Protein 5B82 (pdb70)

B-factor: mean 36.05, std 17.18, range [12.15, 105.3]

Organism: Thermosynechococcus vestitus (strain NIES-2133 / IAM M-273 / BP-1) (NCBI:txid197221)

Sequence (161 aa):
ANPEEELGKVVTAIEQLLDQMRIGLASTLEGGTSEPTLDTFKAVCAPVGKQAKEIAAANGWQVRQVALKYRNPNHAPRTALDVQALNQQFDNNHHLQAFWWQTDKEGVHYFRRIDVQASCLACHGAKNRRPAFIQEKYPSDRAYGFRVGDLRGMYAVTIPQIQQA

Solvent-accessible surface area: 9632 Å² total; per-residue (Å²): 75,78,118,149,40,44,36,112,4,62,73,14,0,59,117,4,14,110,55,28,62,40,54,5,76,100,21,129,21,79,62,62,125,130,56,149,88,23,106,77,63,22,47,73,32,0,16,136,67,4,145,92,23,18,88,88,43,48,13,108,17,35,20,1,9,134,66,59,27,53,96,64,36,20,40,144,76,89,27,11,76,76,0,18,73,65,0,96,123,65,134,137,40,79,30,30,137,49,87,54,164,92,6,23,13,19,3,33,12,15,45,4,73,50,20,22,43,19,25,16,6,35,112,122,134,39,18,68,131,28,113,131,142,43,118,86,12,138,0,30,46,13,173,90,55,45,42,42,3,0,2,14,2,18,5,30,110,144,90,189,138

Secondary structure (DSSP, 8-state):
--HHHHHHHHHHHHHHHHHHHHHHTTS-SS--S--GGGGS--SHHHHHHHHHHHHHHT-EEEEE-SS-SSGGGS--SHHHHHHHHHHHH-TT--EEEEEETTEEEEEEEEEPPTTTHHHHS-GGG--HHHHHH-TT-------TT-EEEEEEEEEESS---

Structure (mmCIF, N/CA/C/O backbone):
data_5B82
#
_entry.id   5B82
#
_cell.length_a   101.246
_cell.length_b   101.246
_cell.length_c   33.076
_cell.angle_alpha   90.00
_cell.angle_beta   90.00
_cell.angle_gamma   90.00
#
_symmetry.space_group_name_H-M   'P 42 21 2'
#
loop_
_entity.id
_entity.type
_entity.pdbx_description
1 polymer 'Tll0287 protein'
2 non-polymer 'HEME C'
3 non-polymer 'CHLORIDE ION'
4 water water
#
loop_
_atom_site.group_PDB
_atom_site.id
_atom_site.type_symbol
_atom_site.label_atom_id
_atom_site.label_alt_id
_atom_site.label_comp_id
_atom_site.label_asym_id
_atom_site.label_entity_id
_atom_site.label_seq_id
_atom_site.pdbx_PDB_ins_code
_atom_site.Cartn_x
_atom_site.Cartn_y
_atom_site.Cartn_z
_atom_site.occupancy
_atom_site.B_iso_or_equiv
_atom_site.auth_seq_id
_atom_site.auth_comp_id
_atom_site.auth_asym_id
_atom_site.auth_atom_id
_atom_site.pdbx_PDB_model_num
ATOM 1 N N . ALA A 1 26 ? -9.206 -9.632 -30.055 1.00 40.68 26 ALA A N 1
ATOM 2 C CA . ALA A 1 26 ? -8.944 -9.501 -28.621 1.00 36.05 26 ALA A CA 1
ATOM 3 C C . ALA A 1 26 ? -7.591 -10.100 -28.212 1.00 40.72 26 ALA A C 1
ATOM 4 O O . ALA A 1 26 ? -7.142 -11.088 -28.788 1.00 49.23 26 ALA A O 1
ATOM 6 N N . ASN A 1 27 ? -6.942 -9.491 -27.221 1.00 34.81 27 ASN A N 1
ATOM 7 C CA . ASN A 1 27 ? -5.647 -9.960 -26.723 1.00 30.57 27 ASN A CA 1
ATOM 8 C C . ASN A 1 27 ? -5.680 -10.065 -25.184 1.00 29.24 27 ASN A C 1
ATOM 9 O O . ASN A 1 27 ? -6.646 -9.636 -24.569 1.00 27.94 27 ASN A O 1
ATOM 14 N N . PRO A 1 28 ? -4.644 -10.657 -24.563 1.00 30.12 28 PRO A N 1
ATOM 15 C CA . PRO A 1 28 ? -4.656 -10.791 -23.098 1.00 29.19 28 PRO A CA 1
ATOM 16 C C . PRO A 1 28 ? -4.956 -9.497 -22.322 1.00 22.19 28 PRO A C 1
ATOM 17 O O . PRO A 1 28 ? -5.857 -9.444 -21.447 1.00 27.50 28 PRO A O 1
ATOM 21 N N . GLU A 1 29 ? -4.187 -8.462 -22.648 1.00 22.71 29 GLU A N 1
ATOM 22 C CA A GLU A 1 29 ? -4.330 -7.179 -21.982 0.50 26.17 29 GLU A CA 1
ATOM 23 C CA B GLU A 1 29 ? -4.319 -7.168 -22.005 0.50 26.61 29 GLU A CA 1
ATOM 24 C C . GLU A 1 29 ? -5.752 -6.654 -22.148 1.00 28.34 29 GLU A C 1
ATOM 25 O O . GLU A 1 29 ? -6.341 -6.126 -21.206 1.00 23.26 29 GLU A O 1
ATOM 36 N N . GLU A 1 30 ? -6.324 -6.834 -23.330 1.00 26.38 30 GLU A N 1
ATOM 37 C CA . GLU A 1 30 ? -7.688 -6.361 -23.577 1.00 23.66 30 GLU A CA 1
ATOM 38 C C . GLU A 1 30 ? -8.755 -7.086 -22.755 1.00 21.69 30 GLU A C 1
ATOM 39 O O . GLU A 1 30 ? -9.691 -6.459 -22.227 1.00 19.68 30 GLU A O 1
ATOM 45 N N . LEU A 1 31 ? -8.627 -8.404 -22.647 1.00 18.10 31 LEU A N 1
ATOM 46 C CA . LEU A 1 31 ? -9.553 -9.178 -21.826 1.00 18.37 31 LEU A CA 1
ATOM 47 C C . LEU A 1 31 ? -9.494 -8.694 -20.368 1.00 18.87 31 LEU A C 1
ATOM 48 O O . LEU A 1 31 ? -10.542 -8.431 -19.718 1.00 19.00 31 LEU A O 1
ATOM 53 N N . GLY A 1 32 ? -8.264 -8.541 -19.870 1.00 18.38 32 GLY A N 1
ATOM 54 C CA . GLY A 1 32 ? -8.119 -8.059 -18.491 1.00 17.94 32 GLY A CA 1
ATOM 55 C C . GLY A 1 32 ? -8.696 -6.662 -18.285 1.00 23.66 32 GLY A C 1
ATOM 56 O O . GLY A 1 32 ? -9.320 -6.370 -17.255 1.00 23.47 32 GLY A O 1
ATOM 57 N N . LYS A 1 33 ? -8.462 -5.790 -19.267 1.00 23.17 33 LYS A N 1
ATOM 58 C CA . LYS A 1 33 ? -8.995 -4.435 -19.262 1.00 24.50 33 LYS A CA 1
ATOM 59 C C . LYS A 1 33 ? -10.521 -4.442 -19.191 1.00 26.49 33 LYS A C 1
ATOM 60 O O . LYS A 1 33 ? -11.124 -3.622 -18.487 1.00 27.18 33 LYS A O 1
ATOM 66 N N . VAL A 1 34 ? -11.150 -5.361 -19.919 1.00 21.22 34 VAL A N 1
ATOM 67 C CA . VAL A 1 34 ? -12.603 -5.514 -19.808 1.00 21.10 34 VAL A CA 1
ATOM 68 C C . VAL A 1 34 ? -13.031 -5.898 -18.380 1.00 21.12 34 VAL A C 1
ATOM 69 O O . VAL A 1 34 ? -13.926 -5.252 -17.789 1.00 16.96 34 VAL A O 1
ATOM 73 N N . VAL A 1 35 ? -12.405 -6.941 -17.829 1.00 17.86 35 VAL A N 1
ATOM 74 C CA . VAL A 1 35 ? -12.770 -7.337 -16.440 1.00 16.84 35 VAL A CA 1
ATOM 75 C C . VAL A 1 35 ? -12.634 -6.176 -15.437 1.00 21.49 35 VAL A C 1
ATOM 76 O O . VAL A 1 35 ? -13.545 -5.897 -14.610 1.00 21.30 35 VAL A O 1
ATOM 80 N N . THR A 1 36 ? -11.506 -5.479 -15.530 1.00 23.29 36 THR A N 1
ATOM 81 C CA . THR A 1 36 ? -11.244 -4.361 -14.635 1.00 21.01 36 THR A CA 1
ATOM 82 C C . THR A 1 36 ? -12.256 -3.232 -14.812 1.00 24.72 36 THR A C 1
ATOM 83 O O . THR A 1 36 ? -12.791 -2.719 -13.826 1.00 19.66 36 THR A O 1
ATOM 87 N N . ALA A 1 37 ? -12.524 -2.858 -16.062 1.00 21.69 37 ALA A N 1
ATOM 88 C CA . ALA A 1 37 ? -13.461 -1.775 -16.349 1.00 21.62 37 ALA A CA 1
ATOM 89 C C . ALA A 1 37 ? -14.837 -2.079 -15.776 1.00 21.19 37 ALA A C 1
ATOM 90 O O . ALA A 1 37 ? -15.456 -1.220 -15.123 1.00 24.48 37 ALA A O 1
ATOM 92 N N . ILE A 1 38 ? -15.314 -3.301 -16.016 1.00 17.56 38 ILE A N 1
ATOM 93 C CA . ILE A 1 38 ? -16.629 -3.680 -15.499 1.00 14.61 38 ILE A CA 1
ATOM 94 C C . ILE A 1 38 ? -16.665 -3.679 -13.964 1.00 19.77 38 ILE A C 1
ATOM 95 O O . ILE A 1 38 ? -17.608 -3.158 -13.347 1.00 18.95 38 ILE A O 1
ATOM 100 N N . GLU A 1 39 ? -15.628 -4.232 -13.351 1.00 19.28 39 GLU A N 1
ATOM 101 C CA . GLU A 1 39 ? -15.593 -4.258 -11.894 1.00 18.89 39 GLU A CA 1
ATOM 102 C C . GLU A 1 39 ? -15.563 -2.843 -11.294 1.00 27.38 39 GLU A C 1
ATOM 103 O O . GLU A 1 39 ? -16.194 -2.579 -10.264 1.00 29.75 39 GLU A O 1
ATOM 109 N N . GLN A 1 40 ? -14.858 -1.926 -11.958 1.00 28.72 40 GLN A N 1
ATOM 110 C CA . GLN A 1 40 ? -14.805 -0.527 -11.527 1.00 27.47 40 GLN A CA 1
ATOM 111 C C . GLN A 1 40 ? -16.157 0.151 -11.665 1.00 26.85 40 GLN A C 1
ATOM 112 O O . GLN A 1 40 ? -16.551 0.954 -10.807 1.00 30.16 40 GLN A O 1
ATOM 118 N N A LEU A 1 41 ? -16.864 -0.162 -12.747 0.50 25.80 41 LEU A N 1
ATOM 119 N N B LEU A 1 41 ? -16.861 -0.152 -12.757 0.50 25.76 41 LEU A N 1
ATOM 120 C CA A LEU A 1 41 ? -18.222 0.339 -12.932 0.50 25.54 41 LEU A CA 1
ATOM 121 C CA B LEU A 1 41 ? -18.243 0.300 -12.932 0.50 25.56 41 LEU A CA 1
ATOM 122 C C A LEU A 1 41 ? -19.146 -0.143 -11.799 0.50 22.89 41 LEU A C 1
ATOM 123 C C B LEU A 1 41 ? -19.110 -0.134 -11.760 0.50 22.97 41 LEU A C 1
ATOM 124 O O A LEU A 1 41 ? -19.959 0.630 -11.257 0.50 23.04 41 LEU A O 1
ATOM 125 O O B LEU A 1 41 ? -19.869 0.660 -11.183 0.50 23.81 41 LEU A O 1
ATOM 134 N N . ASP A 1 42 ? -19.001 -1.414 -11.429 1.00 21.89 42 ASP A N 1
ATOM 135 C CA . ASP A 1 42 ? -19.814 -1.999 -10.372 1.00 23.78 42 ASP A CA 1
ATOM 136 C C . ASP A 1 42 ? -19.526 -1.360 -9.002 1.00 21.63 42 ASP A C 1
ATOM 137 O O . ASP A 1 42 ? -20.444 -0.989 -8.250 1.00 22.94 42 ASP A O 1
ATOM 142 N N . GLN A 1 43 ? -18.245 -1.211 -8.695 1.00 27.64 43 GLN A N 1
ATOM 143 C CA . GLN A 1 43 ? -17.859 -0.599 -7.431 1.00 33.36 43 GLN A CA 1
ATOM 144 C C . GLN A 1 43 ? -18.288 0.863 -7.404 1.00 33.31 43 GLN A C 1
ATOM 145 O O . GLN A 1 43 ? -18.584 1.417 -6.341 1.00 31.08 43 GLN A O 1
ATOM 151 N N . MET A 1 44 ? -18.346 1.480 -8.579 1.00 28.02 44 MET A N 1
ATOM 152 C CA . MET A 1 44 ? -18.841 2.848 -8.669 1.00 29.28 44 MET A CA 1
ATOM 153 C C . MET A 1 44 ? -20.302 2.906 -8.280 1.00 27.87 44 MET A C 1
ATOM 154 O O . MET A 1 44 ? -20.695 3.739 -7.447 1.00 30.69 44 MET A O 1
ATOM 159 N N . ARG A 1 45 ? -21.121 2.035 -8.874 1.00 23.08 45 ARG A N 1
ATOM 160 C CA . ARG A 1 45 ? -22.534 2.060 -8.485 1.00 21.96 45 ARG A CA 1
ATOM 161 C C . ARG A 1 45 ? -22.699 1.825 -6.987 1.00 25.89 45 ARG A C 1
ATOM 162 O O . ARG A 1 45 ? -23.420 2.563 -6.304 1.00 31.14 45 ARG A O 1
ATOM 170 N N . ILE A 1 46 ? -22.031 0.787 -6.486 1.00 27.25 46 ILE A N 1
ATOM 171 C CA . ILE A 1 46 ? -22.127 0.451 -5.068 1.00 30.96 46 ILE A CA 1
ATOM 172 C C . ILE A 1 46 ? -21.758 1.646 -4.195 1.00 30.78 46 ILE A C 1
ATOM 173 O O . ILE A 1 46 ? -22.418 1.940 -3.191 1.00 33.52 46 ILE A O 1
ATOM 178 N N . GLY A 1 47 ? -20.716 2.353 -4.614 1.00 34.70 47 GLY A N 1
ATOM 179 C CA . GLY A 1 47 ? -20.264 3.543 -3.929 1.00 29.90 47 GLY A CA 1
ATOM 180 C C . GLY A 1 47 ? -21.294 4.651 -3.917 1.00 38.12 47 GLY A C 1
ATOM 181 O O . GLY A 1 47 ? -21.508 5.283 -2.881 1.00 37.51 47 GLY A O 1
ATOM 182 N N . LEU A 1 48 ? -21.938 4.901 -5.054 1.00 33.90 48 LEU A N 1
ATOM 183 C CA . LEU A 1 48 ? -22.959 5.953 -5.088 1.00 32.71 48 LEU A CA 1
ATOM 184 C C . LEU A 1 48 ? -24.165 5.588 -4.215 1.00 32.12 48 LEU A C 1
ATOM 185 O O . LEU A 1 48 ? -24.705 6.428 -3.493 1.00 38.06 48 LEU A O 1
ATOM 190 N N . ALA A 1 49 ? -24.571 4.326 -4.263 1.00 29.94 49 ALA A N 1
ATOM 191 C CA . ALA A 1 49 ? -25.727 3.891 -3.483 1.00 25.04 49 ALA A CA 1
ATOM 192 C C . ALA A 1 49 ? -25.448 3.782 -1.985 1.00 31.37 49 ALA A C 1
ATOM 193 O O . ALA A 1 49 ? -26.382 3.818 -1.186 1.00 34.89 49 ALA A O 1
ATOM 195 N N . SER A 1 50 ? -24.176 3.655 -1.606 1.00 32.29 50 SER A N 1
ATOM 196 C CA . SER A 1 50 ? -23.812 3.342 -0.211 1.00 40.95 50 SER A CA 1
ATOM 197 C C . SER A 1 50 ? -24.343 4.283 0.877 1.00 49.31 50 SER A C 1
ATOM 198 O O . SER A 1 50 ? -24.501 3.871 2.026 1.00 52.68 50 SER A O 1
ATOM 201 N N . THR A 1 51 ? -24.606 5.538 0.532 1.00 50.67 51 THR A N 1
ATOM 202 C CA . THR A 1 51 ? -25.066 6.502 1.529 1.00 54.15 51 THR A CA 1
ATOM 203 C C . THR A 1 51 ? -26.538 6.331 1.892 1.00 52.98 51 THR A C 1
ATOM 204 O O . THR A 1 51 ? -27.025 6.958 2.826 1.00 54.12 51 THR A O 1
ATOM 208 N N . LEU A 1 52 ? -27.243 5.480 1.157 1.00 48.62 52 LEU A N 1
ATOM 209 C CA . LEU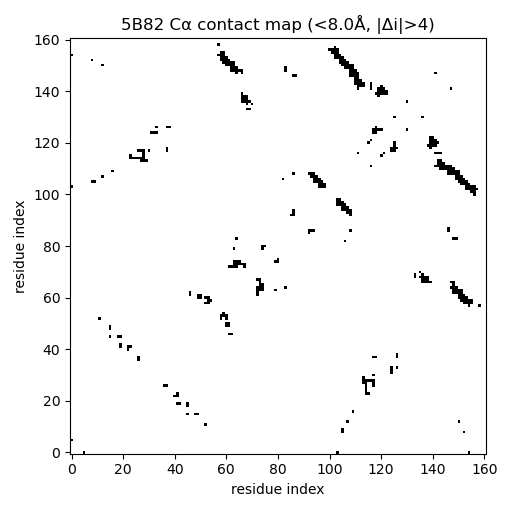 A 1 52 ? -28.682 5.323 1.352 1.00 50.66 52 LEU A CA 1
ATOM 210 C C . LEU A 1 52 ? -28.997 4.062 2.159 1.00 52.97 52 LEU A C 1
ATOM 211 O O . LEU A 1 52 ? -28.347 3.029 1.991 1.00 47.02 52 LEU A O 1
ATOM 216 N N . GLU A 1 53 ? -29.992 4.152 3.037 1.00 58.43 53 GLU A N 1
ATOM 217 C CA . GLU A 1 53 ? -30.434 2.994 3.814 1.00 64.06 53 GLU A CA 1
ATOM 218 C C . GLU A 1 53 ? -31.514 2.208 3.062 1.00 72.87 53 GLU A C 1
ATOM 219 O O . GLU A 1 53 ? -32.161 2.735 2.154 1.00 71.98 53 GLU A O 1
ATOM 225 N N . GLY A 1 54 ? -31.710 0.950 3.446 1.00 78.78 54 GLY A N 1
ATOM 226 C CA . GLY A 1 54 ? -32.710 0.108 2.810 1.00 81.08 54 GLY A CA 1
ATOM 227 C C . GLY A 1 54 ? -34.008 0.004 3.592 1.00 85.84 54 GLY A C 1
ATOM 228 O O . GLY A 1 54 ? -35.093 -0.033 3.006 1.00 85.73 54 GLY A O 1
ATOM 229 N N . GLY A 1 55 ? -33.895 -0.038 4.918 1.00 87.33 55 GLY A N 1
ATOM 230 C CA . GLY A 1 55 ? -35.047 -0.199 5.790 1.00 88.52 55 GLY A CA 1
ATOM 231 C C . GLY A 1 55 ? -35.937 1.027 5.904 1.00 92.13 55 GLY A C 1
ATOM 232 O O . GLY A 1 55 ? -37.014 0.963 6.498 1.00 91.97 55 GLY A O 1
ATOM 233 N N . THR A 1 56 ? -35.491 2.146 5.340 1.00 96.52 56 THR A N 1
ATOM 234 C CA . THR A 1 56 ? -36.282 3.374 5.350 1.00 99.71 56 THR A CA 1
ATOM 235 C C . THR A 1 56 ? -37.514 3.240 4.459 1.00 100.39 56 THR A C 1
ATOM 236 O O . THR A 1 56 ? -37.399 3.037 3.251 1.00 98.09 56 THR A O 1
ATOM 240 N N . SER A 1 57 ? -38.691 3.353 5.063 1.00 103.42 57 SER A N 1
ATOM 241 C CA . SER A 1 57 ? -39.940 3.280 4.315 1.00 103.55 57 SER A CA 1
ATOM 242 C C . SER A 1 57 ? -40.235 4.620 3.655 1.00 102.42 57 SER A C 1
ATOM 243 O O . SER A 1 57 ? -40.294 4.727 2.429 1.00 102.42 57 SER A O 1
ATOM 246 N N . GLU A 1 58 ? -40.410 5.637 4.494 1.00 99.19 58 GLU A N 1
ATOM 247 C CA . GLU A 1 58 ? -40.799 6.979 4.070 1.00 93.01 58 GLU A CA 1
ATOM 248 C C . GLU A 1 58 ? -39.868 7.588 3.018 1.00 80.98 58 GLU A C 1
ATOM 249 O O . GLU A 1 58 ? -38.702 7.195 2.911 1.00 79.45 58 GLU A O 1
ATOM 255 N N . PRO A 1 59 ? -40.390 8.549 2.231 1.00 70.08 59 PRO A N 1
ATOM 256 C CA . PRO A 1 59 ? -39.585 9.258 1.229 1.00 64.22 59 PRO A CA 1
ATOM 257 C C . PRO A 1 59 ? -38.480 10.101 1.863 1.00 62.47 59 PRO A C 1
ATOM 258 O O . PRO A 1 59 ? -38.658 10.620 2.970 1.00 61.28 59 PRO A O 1
ATOM 262 N N . THR A 1 60 ? -37.354 10.229 1.165 1.00 55.24 60 THR A N 1
ATOM 263 C CA . THR A 1 60 ? -36.273 11.108 1.602 1.00 54.17 60 THR A CA 1
ATOM 264 C C . THR A 1 60 ? -35.668 11.825 0.397 1.00 52.47 60 THR A C 1
ATOM 265 O O . THR A 1 60 ? -35.714 11.307 -0.725 1.00 38.29 60 THR A O 1
ATOM 269 N N . LEU A 1 61 ? -35.121 13.018 0.633 1.00 41.46 61 LEU A N 1
ATOM 270 C CA . LEU A 1 61 ? -34.519 13.834 -0.425 1.00 41.29 61 LEU A CA 1
ATOM 271 C C . LEU A 1 61 ? -33.328 13.143 -1.079 1.00 39.13 61 LEU A C 1
ATOM 272 O O . LEU A 1 61 ? -33.098 13.275 -2.285 1.00 44.40 61 LEU A O 1
ATOM 277 N N . ASP A 1 62 ? -32.584 12.386 -0.281 1.00 47.57 62 ASP A N 1
ATOM 278 C CA . ASP A 1 62 ? -31.416 11.656 -0.771 1.00 42.67 62 ASP A CA 1
ATOM 279 C C . ASP A 1 62 ? -31.720 10.747 -1.953 1.00 39.13 62 ASP A C 1
ATOM 280 O O . ASP A 1 62 ? -30.826 10.438 -2.738 1.00 37.55 62 ASP A O 1
ATOM 285 N N . THR A 1 63 ? -32.971 10.321 -2.095 1.00 38.24 63 THR A N 1
ATOM 286 C CA . THR A 1 63 ? -33.319 9.437 -3.206 1.00 39.88 63 THR A CA 1
ATOM 287 C C . THR A 1 63 ? -33.303 10.140 -4.567 1.00 41.37 63 THR A C 1
ATOM 288 O O . THR A 1 63 ? -33.283 9.476 -5.598 1.00 40.20 63 THR A O 1
ATOM 292 N N . PHE A 1 64 ? -33.299 11.473 -4.571 1.00 41.84 64 PHE A N 1
ATOM 293 C CA . PHE A 1 64 ? -33.159 12.223 -5.822 1.00 38.69 64 PHE A CA 1
ATOM 294 C C . PHE A 1 64 ? -31.713 12.256 -6.305 1.00 39.22 64 PHE A C 1
ATOM 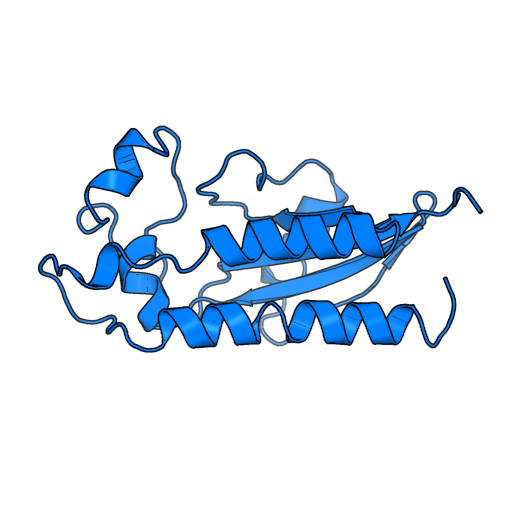295 O O . PHE A 1 64 ? -31.405 12.879 -7.316 1.00 41.82 64 PHE A O 1
ATOM 303 N N . LYS A 1 65 ? -30.831 11.600 -5.560 1.00 38.97 65 LYS A N 1
ATOM 304 C CA . LYS A 1 65 ? -29.425 11.473 -5.928 1.00 37.80 65 LYS A CA 1
ATOM 305 C C . LYS A 1 65 ? -29.267 10.573 -7.150 1.00 34.29 65 LYS A C 1
ATOM 306 O O . LYS A 1 65 ? -29.947 9.555 -7.269 1.00 32.66 65 LYS A O 1
ATOM 312 N N . ALA A 1 66 ? -28.372 10.954 -8.057 1.00 35.30 66 ALA A N 1
ATOM 313 C CA . ALA A 1 66 ? -28.071 10.129 -9.217 1.00 37.09 66 ALA A CA 1
ATOM 314 C C . ALA A 1 66 ? -27.231 8.942 -8.775 1.00 33.78 66 ALA A C 1
ATOM 315 O O . ALA A 1 66 ? -26.185 9.098 -8.143 1.00 39.14 66 ALA A O 1
ATOM 317 N N . VAL A 1 67 ? -27.700 7.747 -9.085 1.00 26.79 67 VAL A N 1
ATOM 318 C CA . VAL A 1 67 ? -26.971 6.558 -8.700 1.00 24.68 67 VAL A CA 1
ATOM 319 C C . VAL A 1 67 ? -26.660 5.716 -9.936 1.00 27.39 67 VAL A C 1
ATOM 320 O O . VAL A 1 67 ? -25.495 5.463 -10.244 1.00 32.69 67 VAL A O 1
ATOM 324 N N . CYS A 1 68 ? -27.697 5.318 -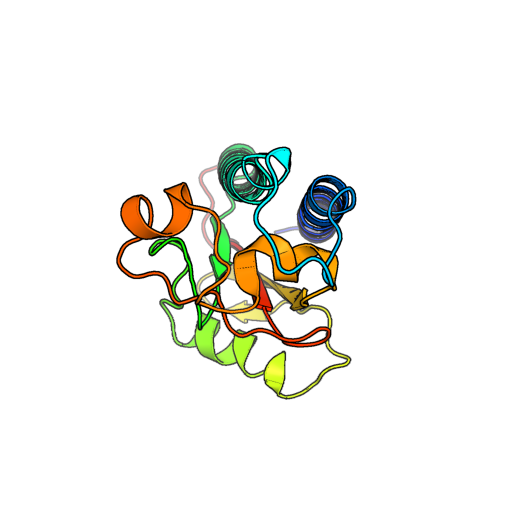10.665 1.00 23.18 68 CYS A N 1
ATOM 325 C CA . CYS A 1 68 ? -27.515 4.383 -11.769 1.00 24.93 68 CYS A CA 1
ATOM 326 C C . CYS A 1 68 ? -27.346 5.044 -13.149 1.00 28.04 68 CYS A C 1
ATOM 327 O O . CYS A 1 68 ? -26.692 4.477 -14.022 1.00 26.06 68 CYS A O 1
ATOM 330 N N . ALA A 1 69 ? -27.920 6.232 -13.348 1.00 27.83 69 ALA A N 1
ATOM 331 C CA . ALA A 1 69 ? -27.732 6.949 -14.617 1.00 34.37 69 ALA A CA 1
ATOM 332 C C . ALA A 1 69 ? -26.250 7.166 -14.996 1.00 37.23 69 ALA A C 1
ATOM 333 O O . ALA A 1 69 ? -25.846 6.878 -16.144 1.00 30.85 69 ALA A O 1
ATOM 335 N N . PRO A 1 70 ? -25.427 7.658 -14.042 1.00 35.93 70 PRO A N 1
ATOM 336 C CA . PRO A 1 70 ? -24.004 7.787 -14.380 1.00 36.90 70 PRO A CA 1
ATOM 337 C C . PRO A 1 70 ? -23.322 6.460 -14.711 1.00 36.06 70 PRO A C 1
ATOM 338 O O . PRO A 1 70 ? -22.308 6.468 -15.417 1.00 38.64 70 PRO A O 1
ATOM 342 N N . VAL A 1 71 ? -23.859 5.345 -14.215 1.00 31.94 71 VAL A N 1
ATOM 343 C CA . VAL A 1 71 ? -23.335 4.031 -14.587 1.00 28.71 71 VAL A CA 1
ATOM 344 C C . VAL A 1 71 ? -23.548 3.778 -16.081 1.00 29.22 71 VAL A C 1
ATOM 345 O O . VAL A 1 71 ? -22.627 3.356 -16.785 1.00 25.47 71 VAL A O 1
ATOM 349 N N . GLY A 1 72 ? -24.757 4.050 -16.564 1.00 28.94 72 GLY A N 1
ATOM 350 C CA . GLY A 1 72 ? -25.068 3.891 -17.978 1.00 28.18 72 GLY A CA 1
ATOM 351 C C . GLY A 1 72 ? -24.248 4.830 -18.850 1.00 31.45 72 GLY A C 1
ATOM 352 O O . GLY A 1 72 ? -23.746 4.441 -19.928 1.00 35.57 72 GLY A O 1
ATOM 353 N N . LYS A 1 73 ? -24.108 6.073 -18.391 1.00 31.36 73 LYS A N 1
ATOM 354 C CA . LYS A 1 73 ? -23.287 7.037 -19.123 1.00 37.07 73 LYS A CA 1
ATOM 355 C C . LYS A 1 73 ? -21.849 6.533 -19.246 1.00 36.94 73 LYS A C 1
ATOM 356 O O . LYS A 1 73 ? -21.249 6.547 -20.337 1.00 36.30 73 LYS A O 1
ATOM 362 N N . GLN A 1 74 ? -21.308 6.064 -18.127 1.00 31.27 74 GLN A N 1
ATOM 363 C CA . GLN A 1 74 ? -19.940 5.573 -18.108 1.00 34.28 74 GLN A CA 1
ATOM 364 C C . GLN A 1 74 ? -19.784 4.357 -19.006 1.00 34.73 74 GLN A C 1
ATOM 365 O O . GLN A 1 74 ? -18.767 4.201 -19.681 1.00 30.18 74 GLN A O 1
ATOM 371 N N . ALA A 1 75 ? -20.800 3.504 -19.014 1.00 33.22 75 ALA A N 1
ATOM 372 C CA . ALA A 1 75 ? -20.823 2.344 -19.895 1.00 35.23 75 ALA A CA 1
ATOM 373 C C . ALA A 1 75 ? -20.709 2.777 -21.359 1.00 30.45 75 ALA A C 1
ATOM 374 O O . ALA A 1 75 ? -19.902 2.216 -22.125 1.00 28.01 75 ALA A O 1
ATOM 376 N N . LYS A 1 76 ? -21.502 3.775 -21.748 1.00 29.57 76 LYS A N 1
ATOM 377 C CA . LYS A 1 76 ? -21.395 4.293 -23.115 1.00 30.78 76 LYS A CA 1
ATOM 378 C C . LYS A 1 76 ? -19.997 4.830 -23.410 1.00 33.06 76 LYS A C 1
ATOM 379 O O . LYS A 1 76 ? -19.443 4.586 -24.492 1.00 37.94 76 LYS A O 1
ATOM 385 N N . GLU A 1 77 ? -19.425 5.543 -22.442 1.00 33.46 77 GLU A N 1
ATOM 386 C CA . GLU A 1 77 ? -18.075 6.088 -22.602 1.00 32.96 77 GLU A CA 1
ATOM 387 C C . GLU A 1 77 ? -17.007 5.010 -22.804 1.00 32.04 77 GLU A C 1
ATOM 388 O O . GLU A 1 77 ? -16.119 5.151 -23.640 1.00 34.86 77 GLU A O 1
ATOM 394 N N . ILE A 1 78 ? -17.106 3.934 -22.037 1.00 28.72 78 ILE A N 1
ATOM 395 C CA . ILE A 1 78 ? -16.181 2.812 -22.134 1.00 25.99 78 ILE A CA 1
ATOM 396 C C . ILE A 1 78 ? -16.324 2.118 -23.493 1.00 26.87 78 ILE A C 1
ATOM 397 O O . ILE A 1 78 ? -15.327 1.831 -24.179 1.00 30.02 78 ILE A O 1
ATOM 402 N N . ALA A 1 79 ? -17.577 1.871 -23.874 1.00 26.30 79 ALA A N 1
ATOM 403 C CA . ALA A 1 79 ? -17.896 1.265 -25.158 1.00 29.42 79 ALA A CA 1
ATOM 404 C C . ALA A 1 79 ? -17.251 2.056 -26.286 1.00 28.16 79 ALA A C 1
ATOM 405 O O . ALA A 1 79 ? -16.585 1.479 -27.145 1.00 31.08 79 ALA A O 1
ATOM 407 N N . ALA A 1 80 ? -17.440 3.376 -26.263 1.00 32.48 80 ALA A N 1
ATOM 408 C CA . ALA A 1 80 ? -16.944 4.240 -27.341 1.00 37.10 80 ALA A CA 1
ATOM 409 C C . ALA A 1 80 ? -15.426 4.341 -27.333 1.00 37.64 80 ALA A C 1
ATOM 410 O O . ALA A 1 80 ? -14.789 4.298 -28.380 1.00 42.09 80 ALA A O 1
ATOM 412 N N . ALA A 1 81 ? -14.849 4.462 -26.146 1.00 36.31 81 ALA A N 1
ATOM 413 C CA . ALA A 1 81 ? -13.407 4.627 -26.022 1.00 38.20 81 ALA A CA 1
ATOM 414 C C . ALA A 1 81 ? -12.652 3.371 -26.436 1.00 41.95 81 ALA A C 1
ATOM 415 O O . ALA A 1 81 ? -11.514 3.456 -26.901 1.00 43.68 81 ALA A O 1
ATOM 417 N N . ASN A 1 82 ? -13.279 2.209 -26.275 1.00 35.94 82 ASN A N 1
ATOM 418 C CA . ASN A 1 82 ? -12.563 0.962 -26.521 1.00 37.51 82 ASN A CA 1
ATOM 419 C C . ASN A 1 82 ? -12.966 0.182 -27.778 1.00 36.80 82 ASN A C 1
ATOM 420 O O . ASN A 1 82 ? -12.326 -0.811 -28.137 1.00 36.46 82 ASN A O 1
ATOM 425 N N . GLY A 1 83 ? -14.016 0.628 -28.453 1.00 31.93 83 GLY A N 1
ATOM 426 C CA . GLY A 1 83 ? -14.538 -0.124 -29.578 1.00 31.56 83 GLY A CA 1
ATOM 427 C C . GLY A 1 83 ? -15.217 -1.403 -29.120 1.00 29.72 83 GLY A C 1
ATOM 428 O O . GLY A 1 83 ? -15.209 -2.414 -29.829 1.00 27.21 83 GLY A O 1
ATOM 429 N N . TRP A 1 84 ? -15.785 -1.368 -27.913 1.00 25.36 84 TRP A N 1
ATOM 430 C CA . TRP A 1 84 ? -16.567 -2.480 -27.398 1.00 23.38 84 TRP A CA 1
ATOM 431 C C . TRP A 1 84 ? -18.044 -2.121 -27.472 1.00 28.38 84 TRP A C 1
ATOM 432 O O . TRP A 1 84 ? -18.399 -0.968 -27.692 1.00 33.44 84 TRP A O 1
ATOM 443 N N . GLN A 1 85 ? -18.905 -3.115 -27.291 1.00 26.40 85 GLN A N 1
ATOM 444 C CA . GLN A 1 85 ? -20.288 -2.851 -26.927 1.00 23.12 85 GLN A CA 1
ATOM 445 C C . GLN A 1 85 ? -20.359 -3.120 -25.433 1.00 20.92 85 GLN A C 1
ATOM 446 O O . GLN A 1 85 ? -19.868 -4.144 -24.981 1.00 20.93 85 GLN A O 1
ATOM 452 N N . VAL A 1 86 ? -20.946 -2.198 -24.675 1.00 19.12 86 VAL A N 1
ATOM 453 C CA . VAL A 1 86 ? -21.084 -2.356 -23.220 1.00 21.33 86 VAL A CA 1
ATOM 454 C C . VAL A 1 86 ? -22.495 -1.967 -22.851 1.00 22.78 86 VAL A C 1
ATOM 455 O O . VAL A 1 86 ? -22.965 -0.903 -23.251 1.00 27.11 86 VAL A O 1
ATOM 459 N N . ARG A 1 87 ? -23.175 -2.821 -22.098 1.00 21.82 87 ARG A N 1
ATOM 460 C CA . ARG A 1 87 ? -24.583 -2.596 -21.804 1.00 22.66 87 ARG A CA 1
ATOM 461 C C . ARG A 1 87 ? -25.042 -3.353 -20.559 1.00 18.60 87 ARG A C 1
ATOM 462 O O . ARG A 1 87 ? -24.696 -4.523 -20.360 1.00 18.78 87 ARG A O 1
ATOM 470 N N . GLN A 1 88 ? -25.840 -2.687 -19.733 1.00 21.14 88 GLN A N 1
ATOM 471 C CA . GLN A 1 88 ? -26.506 -3.366 -18.631 1.00 24.36 88 GLN A CA 1
ATOM 472 C C . GLN A 1 88 ? -27.722 -4.075 -19.189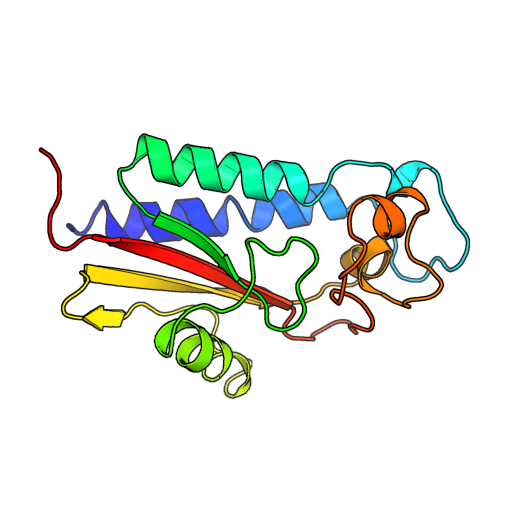 1.00 24.45 88 GLN A C 1
ATOM 473 O O . GLN A 1 88 ? -28.405 -3.558 -20.077 1.00 21.36 88 GLN A O 1
ATOM 479 N N . VAL A 1 89 ? -27.978 -5.271 -18.686 1.00 15.41 89 VAL A N 1
ATOM 480 C CA . VAL A 1 89 ? -29.113 -6.059 -19.140 1.00 21.25 89 VAL A CA 1
ATOM 481 C C . VAL A 1 89 ? -29.825 -6.654 -17.942 1.00 25.70 89 VAL A C 1
ATOM 482 O O . VAL A 1 89 ? -29.185 -7.236 -17.070 1.00 24.80 89 VAL A O 1
ATOM 486 N N . ALA A 1 90 ? -31.145 -6.504 -17.896 1.00 22.53 90 ALA A N 1
ATOM 487 C CA . ALA A 1 90 ? -31.933 -7.076 -16.814 1.00 27.34 90 ALA A CA 1
ATOM 488 C C . ALA A 1 90 ? -33.297 -7.527 -17.306 1.00 29.63 90 ALA A C 1
ATOM 489 O O . ALA A 1 90 ? -33.908 -6.879 -18.156 1.00 37.60 90 ALA A O 1
ATOM 491 N N . LEU A 1 91 ? -33.756 -8.655 -16.775 1.00 29.51 91 LEU A N 1
ATOM 492 C CA . LEU A 1 91 ? -35.106 -9.144 -17.026 1.00 34.68 91 LEU A CA 1
ATOM 493 C C . LEU A 1 91 ? -36.131 -8.104 -16.574 1.00 34.50 91 LEU A C 1
ATOM 494 O O . LEU A 1 91 ? -37.085 -7.800 -17.293 1.00 36.82 91 LEU A O 1
ATOM 499 N N . LYS A 1 92 ? -35.924 -7.573 -15.371 1.00 29.45 92 LYS A N 1
ATOM 500 C CA . LYS A 1 92 ? -36.761 -6.515 -14.818 1.00 29.55 92 LYS A CA 1
ATOM 501 C C . LYS A 1 92 ? -35.988 -5.210 -14.910 1.00 29.86 92 LYS A C 1
ATOM 502 O O . LYS A 1 92 ? -35.212 -4.873 -14.012 1.00 28.24 92 LYS A O 1
ATOM 508 N N . TYR A 1 93 ? -36.194 -4.487 -16.007 1.00 29.58 93 TYR A N 1
ATOM 509 C CA . TYR A 1 93 ? -35.416 -3.294 -16.308 1.00 30.02 93 TYR A CA 1
ATOM 510 C C . TYR A 1 93 ? -36.207 -2.013 -16.086 1.00 33.03 93 TYR A C 1
ATOM 511 O O . TYR A 1 93 ? -37.433 -2.000 -16.156 1.00 36.33 93 TYR A O 1
ATOM 520 N N . ARG A 1 94 ? -35.483 -0.933 -15.831 1.00 29.16 94 ARG A N 1
ATOM 521 C CA . ARG A 1 94 ? -36.074 0.379 -15.657 1.00 31.10 94 ARG A CA 1
ATOM 522 C C . ARG A 1 94 ? -35.965 1.138 -16.970 1.00 30.17 94 ARG A C 1
ATOM 523 O O . ARG A 1 94 ? -36.944 1.694 -17.461 1.00 33.16 94 ARG A O 1
ATOM 531 N N . ASN A 1 95 ? -34.762 1.154 -17.529 1.00 23.69 95 ASN A N 1
ATOM 532 C CA . ASN A 1 95 ? -34.517 1.769 -18.820 1.00 31.52 95 ASN A CA 1
ATOM 533 C C . ASN A 1 95 ? -34.736 0.726 -19.921 1.00 33.54 95 ASN A C 1
ATOM 534 O O . ASN A 1 95 ? -34.100 -0.333 -19.914 1.00 26.77 95 ASN A O 1
ATOM 539 N N . PRO A 1 96 ? -35.632 1.021 -20.879 1.00 35.59 96 PRO A N 1
ATOM 540 C CA . PRO A 1 96 ? -35.931 0.037 -21.925 1.00 37.87 96 PRO A CA 1
ATOM 541 C C . PRO A 1 96 ? -34.715 -0.359 -22.767 1.00 36.33 96 PRO A C 1
ATOM 542 O O . PRO A 1 96 ? -34.762 -1.384 -23.443 1.00 41.46 96 PRO A O 1
ATOM 546 N N . ASN A 1 97 ? -33.638 0.419 -22.713 1.00 31.61 97 ASN A N 1
ATOM 547 C CA . ASN A 1 97 ? -32.423 0.067 -23.446 1.00 33.60 97 ASN A CA 1
ATOM 548 C C . ASN A 1 97 ? -31.683 -1.109 -22.810 1.00 35.08 97 ASN A C 1
ATOM 549 O O . ASN A 1 97 ? -30.711 -1.625 -23.368 1.00 31.86 97 ASN A O 1
ATOM 554 N N . HIS A 1 98 ? -32.155 -1.534 -21.643 1.00 26.00 98 HIS A N 1
ATOM 555 C CA . HIS A 1 98 ? -31.490 -2.562 -20.876 1.00 25.09 98 HIS A CA 1
ATOM 556 C C . HIS A 1 98 ? -32.237 -3.897 -20.892 1.00 32.31 98 HIS A C 1
ATOM 557 O O . HIS A 1 98 ? -31.967 -4.770 -20.075 1.00 28.65 98 HIS A O 1
ATOM 564 N N . ALA A 1 99 ? -33.170 -4.060 -21.826 1.00 30.53 99 ALA A N 1
ATOM 565 C CA . ALA A 1 99 ? -33.904 -5.319 -21.932 1.00 30.89 99 ALA A CA 1
ATOM 566 C C . ALA A 1 99 ? -33.016 -6.409 -22.519 1.00 28.83 99 ALA A C 1
ATOM 567 O O . ALA A 1 99 ? -32.049 -6.120 -23.223 1.00 29.60 99 ALA A O 1
ATOM 569 N N . PRO A 1 100 ? -33.329 -7.673 -22.222 1.00 26.42 100 PRO A N 1
ATOM 570 C CA . PRO A 1 100 ? -32.626 -8.733 -22.946 1.00 28.10 100 PRO A CA 1
ATOM 571 C C . PRO A 1 100 ? -33.001 -8.633 -24.425 1.00 29.34 100 PRO A C 1
ATOM 572 O O . PRO A 1 100 ? -34.149 -8.312 -24.729 1.00 30.73 100 PRO A O 1
ATOM 576 N N . ARG A 1 101 ? -32.051 -8.873 -25.322 1.00 28.03 101 ARG A N 1
ATOM 577 C CA . ARG A 1 101 ? -32.313 -8.733 -26.756 1.00 36.46 101 ARG A CA 1
ATOM 578 C C . ARG A 1 101 ? -32.079 -10.013 -27.532 1.00 38.62 101 ARG A C 1
ATOM 579 O O . ARG A 1 101 ? -32.710 -10.245 -28.565 1.00 49.99 101 ARG A O 1
ATOM 587 N N . THR A 1 102 ? -31.159 -10.835 -27.046 1.00 30.71 102 THR A N 1
ATOM 588 C CA . THR A 1 102 ? -30.749 -12.031 -27.769 1.00 34.81 102 THR A CA 1
ATOM 589 C C . THR A 1 102 ? -30.862 -13.282 -26.915 1.00 30.08 102 THR A C 1
ATOM 590 O O . THR A 1 102 ? -31.005 -13.197 -25.692 1.00 22.35 102 THR A O 1
ATOM 594 N N . ALA A 1 103 ? -30.792 -14.438 -27.574 1.00 31.97 103 ALA A N 1
ATOM 595 C CA . ALA A 1 103 ? -30.754 -15.729 -26.896 1.00 29.42 103 ALA A CA 1
ATOM 596 C C . ALA A 1 103 ? -29.562 -15.798 -25.958 1.00 28.55 103 ALA A C 1
ATOM 597 O O . ALA A 1 103 ? -29.620 -16.447 -24.914 1.00 28.50 103 ALA A O 1
ATOM 599 N N . LEU A 1 104 ? -28.477 -15.125 -26.318 1.00 26.36 104 LEU A N 1
ATOM 600 C CA . LEU A 1 104 ? -27.306 -15.100 -25.449 1.00 24.78 104 LEU A CA 1
ATOM 601 C C . LEU A 1 104 ? -27.563 -14.319 -24.164 1.00 21.83 104 LEU A C 1
ATOM 602 O O . LEU A 1 104 ? -27.104 -14.718 -23.087 1.00 24.95 104 LEU A O 1
ATOM 607 N N . ASP A 1 105 ? -28.275 -13.202 -24.263 1.00 24.70 105 ASP A N 1
ATOM 608 C CA . ASP A 1 105 ? -28.618 -12.449 -23.058 1.00 24.55 105 ASP A CA 1
ATOM 609 C C . ASP A 1 105 ? -29.375 -13.356 -22.081 1.00 23.12 105 ASP A C 1
ATOM 610 O O . ASP A 1 105 ? -29.043 -13.439 -20.881 1.00 23.96 105 ASP A O 1
ATOM 615 N N . VAL A 1 106 ? -30.377 -14.050 -22.613 1.00 23.31 106 VAL A N 1
ATOM 616 C CA . VAL A 1 106 ? -31.247 -14.888 -21.803 1.00 26.21 106 VAL A CA 1
ATOM 617 C C . VAL A 1 106 ? -30.462 -16.052 -21.228 1.00 26.86 106 VAL A C 1
ATOM 618 O O . VAL A 1 106 ? -30.633 -16.414 -20.058 1.00 25.03 106 VAL A O 1
ATOM 622 N N . GLN A 1 107 ? -29.592 -16.625 -22.049 1.00 24.84 107 GLN A N 1
ATOM 623 C CA . GLN A 1 107 ? -28.722 -17.718 -21.631 1.00 27.03 107 GLN A CA 1
ATOM 624 C C . GLN A 1 107 ? -27.826 -17.296 -20.466 1.00 24.46 107 GLN A C 1
ATOM 625 O O . GLN A 1 107 ? -27.628 -18.054 -19.508 1.00 23.30 107 GLN A O 1
ATOM 631 N N . ALA A 1 108 ? -27.281 -16.084 -20.555 1.00 19.33 108 ALA A N 1
ATOM 632 C CA . ALA A 1 108 ? -26.328 -15.613 -19.560 1.00 19.80 108 ALA A CA 1
ATOM 633 C C . ALA A 1 108 ? -27.045 -15.357 -18.242 1.00 19.43 108 ALA A C 1
ATOM 634 O O . ALA A 1 108 ? -26.590 -15.801 -17.184 1.00 25.91 108 ALA A O 1
ATOM 636 N N . LEU A 1 109 ? -28.169 -14.647 -18.329 1.00 19.02 109 LEU A N 1
ATOM 637 C CA . LEU A 1 109 ? -28.998 -14.404 -17.153 1.00 25.32 109 LEU A CA 1
ATOM 638 C C . LEU A 1 109 ? -29.400 -15.714 -16.506 1.00 27.00 109 LEU A C 1
ATOM 639 O O . LEU A 1 109 ? -29.329 -15.847 -15.290 1.00 21.00 109 LEU A O 1
ATOM 644 N N . ASN A 1 110 ? -29.795 -16.689 -17.317 1.00 20.43 110 ASN A N 1
ATOM 645 C CA . ASN A 1 110 ? -30.064 -18.029 -16.816 1.00 24.68 110 ASN A CA 1
ATOM 646 C C . ASN A 1 110 ? -28.875 -18.654 -16.083 1.00 24.89 110 ASN A C 1
ATOM 647 O O . ASN A 1 110 ? -29.062 -19.271 -15.034 1.00 24.93 110 ASN A O 1
ATOM 652 N N . GLN A 1 111 ? -27.668 -18.516 -16.633 1.00 23.25 111 GLN A N 1
ATOM 653 C CA A GLN A 1 111 ? -26.479 -19.072 -15.986 0.50 23.64 111 GLN A CA 1
ATOM 654 C CA B GLN A 1 111 ? -26.489 -19.077 -15.981 0.50 23.71 111 GLN A CA 1
ATOM 655 C C . GLN A 1 111 ? -26.301 -18.450 -14.603 1.00 22.53 111 GLN A C 1
ATOM 656 O O . GLN A 1 111 ? -26.083 -19.156 -13.621 1.00 25.99 111 GLN A O 1
ATOM 667 N N . PHE A 1 112 ? -26.403 -17.128 -14.537 1.00 21.20 112 PHE A N 1
ATOM 668 C CA . PHE A 1 112 ? -26.313 -16.453 -13.241 1.00 22.61 112 PHE A CA 1
ATOM 669 C C . PHE A 1 112 ? -27.401 -16.935 -12.276 1.00 29.70 112 PHE A C 1
ATOM 670 O O . PHE A 1 112 ? -27.131 -17.266 -11.109 1.00 26.93 112 PHE A O 1
ATOM 678 N N . ASP A 1 113 ? -28.628 -17.020 -12.772 1.00 25.74 113 ASP A N 1
ATOM 679 C CA . ASP A 1 113 ? -29.762 -17.417 -11.945 1.00 28.66 113 ASP A CA 1
ATOM 680 C C . ASP A 1 113 ? -29.611 -18.826 -11.395 1.00 26.44 113 ASP A C 1
ATOM 681 O O . ASP A 1 113 ? -30.052 -19.110 -10.285 1.00 27.00 113 ASP A O 1
ATOM 686 N N . ASN A 1 114 ? -28.985 -19.706 -12.166 1.00 26.35 114 ASN A N 1
ATOM 687 C CA . ASN A 1 114 ? -28.874 -21.108 -11.769 1.00 33.31 114 ASN A CA 1
ATOM 688 C C . ASN A 1 114 ? -27.651 -21.444 -10.926 1.00 31.71 114 ASN A C 1
ATOM 689 O O . ASN A 1 114 ? -27.569 -22.533 -10.357 1.00 33.20 114 ASN A O 1
ATOM 694 N N . ASN A 1 115 ? -26.703 -20.513 -10.855 1.00 26.34 115 ASN A N 1
ATOM 695 C CA . ASN A 1 115 ? -25.514 -20.689 -10.028 1.00 30.67 115 ASN A CA 1
ATOM 696 C C . ASN A 1 115 ? -25.203 -19.418 -9.237 1.00 23.76 115 ASN A C 1
ATOM 697 O O . ASN A 1 115 ? -24.553 -18.515 -9.742 1.00 17.87 115 ASN A O 1
ATOM 702 N N . HIS A 1 116 ? -25.655 -19.346 -7.992 1.00 29.43 116 HIS A N 1
ATOM 703 C CA . HIS A 1 116 ? -25.469 -18.105 -7.237 1.00 30.23 116 HIS A CA 1
ATOM 704 C C . HIS A 1 116 ? -23.999 -17.744 -6.993 1.00 21.98 116 HIS A C 1
ATOM 705 O O . HIS A 1 116 ? -23.668 -16.572 -6.795 1.00 26.40 116 HIS A O 1
ATOM 712 N N . HIS A 1 117 ? -23.119 -18.734 -7.051 1.00 19.61 117 HIS A N 1
ATOM 713 C CA . HIS A 1 117 ? -21.695 -18.488 -6.867 1.00 19.27 117 HIS A CA 1
ATOM 714 C C . HIS A 1 117 ? -21.054 -17.943 -8.149 1.00 27.26 117 HIS A C 1
ATOM 715 O O . HIS A 1 117 ? -19.962 -17.387 -8.118 1.00 23.74 117 HIS A O 1
ATOM 722 N N . LEU A 1 118 ? -21.721 -18.118 -9.282 1.00 21.86 118 LEU A N 1
ATOM 723 C CA . LEU A 1 118 ? -21.131 -17.682 -10.550 1.00 18.12 118 LEU A CA 1
ATOM 724 C C . LEU A 1 118 ? -21.109 -16.162 -10.630 1.00 15.98 118 LEU A C 1
ATOM 725 O O . LEU A 1 118 ? -22.159 -15.534 -10.734 1.00 22.63 118 LEU A O 1
ATOM 730 N N . GLN A 1 119 ? -19.922 -15.560 -10.592 1.00 14.52 119 GLN A N 1
ATOM 73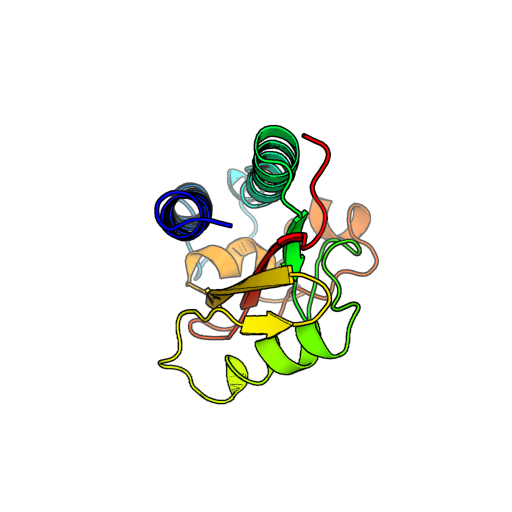1 C CA . GLN A 1 119 ? -19.850 -14.098 -10.647 1.00 16.18 119 GLN A CA 1
ATOM 732 C C . GLN A 1 119 ? -19.783 -13.538 -12.063 1.00 19.59 119 GLN A C 1
ATOM 733 O O . GLN A 1 119 ? -20.335 -12.468 -12.344 1.00 17.39 119 GLN A O 1
ATOM 739 N N . ALA A 1 120 ? -19.075 -14.234 -12.945 1.00 14.68 120 ALA A N 1
ATOM 740 C CA . ALA A 1 120 ? -18.904 -13.726 -14.306 1.00 13.29 120 ALA A CA 1
ATOM 741 C C . ALA A 1 120 ? -18.385 -14.808 -15.219 1.00 14.68 120 ALA A C 1
ATOM 742 O O . ALA A 1 120 ? -17.828 -15.798 -14.769 1.00 14.04 120 ALA A O 1
ATOM 744 N N . PHE A 1 121 ? -18.532 -14.606 -16.519 1.00 19.90 121 PHE A N 1
ATOM 745 C CA . PHE A 1 121 ? -17.941 -15.567 -17.435 1.00 13.88 121 PHE A CA 1
ATOM 746 C C . PHE A 1 121 ? -17.730 -14.925 -18.793 1.00 20.90 121 PHE A C 1
ATOM 747 O O . PHE A 1 121 ? -18.357 -13.910 -19.102 1.00 16.00 121 PHE A O 1
ATOM 755 N N . TRP A 1 122 ? -16.809 -15.4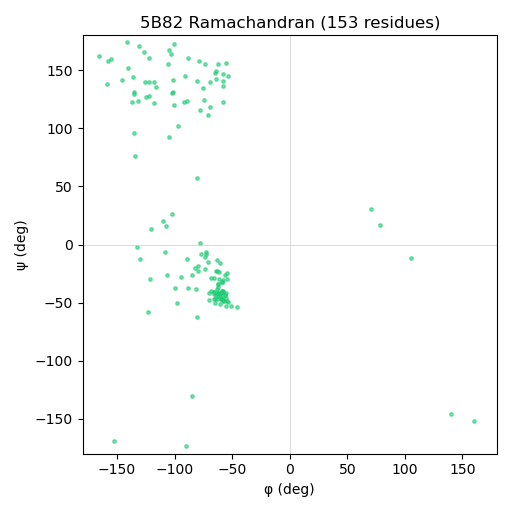92 -19.570 1.00 19.99 122 TRP A N 1
ATOM 756 C CA A TRP A 1 122 ? -16.733 -15.063 -20.942 0.66 16.28 122 TRP A CA 1
ATOM 757 C CA B TRP A 1 122 ? -16.493 -15.097 -20.949 0.34 17.78 122 TRP A CA 1
ATOM 758 C C . TRP A 1 122 ? -16.911 -16.204 -21.923 1.00 20.83 122 TRP A C 1
ATOM 759 O O . TRP A 1 122 ? -16.622 -17.359 -21.653 1.00 21.39 122 TRP A O 1
ATOM 780 N N . GLN A 1 123 ? -17.496 -15.853 -23.059 1.00 22.71 123 GLN A N 1
ATOM 781 C CA . GLN A 1 123 ? -17.928 -16.828 -24.047 1.00 27.00 123 GLN A CA 1
ATOM 782 C C . GLN A 1 123 ? -17.509 -16.317 -25.410 1.00 23.17 123 GLN A C 1
ATOM 783 O O . GLN A 1 123 ? -17.530 -15.114 -25.634 1.00 21.39 123 GLN A O 1
ATOM 789 N N . THR A 1 124 ? -17.123 -17.212 -26.318 1.00 21.01 124 THR A N 1
ATOM 790 C CA . THR A 1 124 ? -16.742 -16.788 -27.654 1.00 25.05 124 THR A CA 1
ATOM 791 C C . THR A 1 124 ? -17.663 -17.387 -28.698 1.00 27.36 124 THR A C 1
ATOM 792 O O . THR A 1 124 ? -18.057 -18.559 -28.608 1.00 18.19 124 THR A O 1
ATOM 796 N N . ASP A 1 125 ? -18.004 -16.581 -29.699 1.00 24.20 125 ASP A N 1
ATOM 797 C CA . ASP A 1 125 ? -18.768 -17.089 -30.825 1.00 24.59 125 ASP A CA 1
ATOM 798 C C . ASP A 1 125 ? -18.483 -16.271 -32.083 1.00 21.47 125 ASP A C 1
ATOM 799 O O . ASP A 1 125 ? -17.579 -15.437 -32.091 1.00 21.02 125 ASP A O 1
ATOM 804 N N . LYS A 1 126 ? -19.277 -16.486 -33.120 1.00 22.87 126 LYS A N 1
ATOM 805 C CA . LYS A 1 126 ? -19.061 -15.775 -34.384 1.00 24.43 126 LYS A CA 1
ATOM 806 C C . LYS A 1 126 ? -19.027 -14.256 -34.191 1.00 24.25 126 LYS A C 1
ATOM 807 O O . LYS A 1 126 ? -18.337 -13.551 -34.915 1.00 24.97 126 LYS A O 1
ATOM 813 N N . GLU A 1 127 ? -19.751 -13.752 -33.190 1.00 22.82 127 GLU A N 1
ATOM 814 C CA . GLU A 1 127 ? -19.862 -12.308 -33.028 1.00 30.27 127 GLU A CA 1
ATOM 815 C C . GLU A 1 127 ? -18.626 -11.728 -32.347 1.00 25.63 127 GLU A C 1
ATOM 816 O O . GLU A 1 127 ? -18.312 -10.548 -32.514 1.00 27.55 127 GLU A O 1
ATOM 822 N N . GLY A 1 128 ? -17.910 -12.570 -31.603 1.00 21.21 128 GLY A N 1
ATOM 823 C CA . GLY A 1 128 ? -16.672 -12.149 -30.978 1.00 19.72 128 GLY A CA 1
ATOM 824 C C . GLY A 1 128 ? -16.550 -12.718 -29.565 1.00 18.11 128 GLY A C 1
ATOM 825 O O . GLY A 1 128 ? -16.989 -13.839 -29.305 1.00 20.01 128 GLY A O 1
ATOM 826 N N . VAL A 1 129 ? -15.931 -11.940 -28.683 1.00 17.38 129 VAL A N 1
ATOM 827 C CA . VAL A 1 129 ? -15.773 -12.304 -27.266 1.00 16.09 129 VAL A CA 1
ATOM 828 C C . VAL A 1 129 ? -16.783 -11.533 -26.411 1.00 27.09 129 VAL A C 1
ATOM 829 O O . VAL A 1 129 ? -16.908 -10.316 -26.535 1.00 23.59 129 VAL A O 1
ATOM 833 N N . HIS A 1 130 ? -17.503 -12.245 -25.544 1.00 17.54 130 HIS A N 1
ATOM 834 C CA . HIS A 1 130 ? -18.564 -11.641 -24.751 1.00 16.52 130 HIS A CA 1
ATOM 835 C C . HIS A 1 130 ? -18.282 -11.911 -23.277 1.00 15.67 130 HIS A C 1
ATOM 836 O O . HIS A 1 130 ? -18.103 -13.057 -22.893 1.00 19.71 130 HIS A O 1
ATOM 843 N N . TYR A 1 131 ? -18.266 -10.862 -22.464 1.00 17.42 131 TYR A N 1
ATOM 844 C CA . TYR A 1 131 ? -18.065 -11.015 -21.035 1.00 14.95 131 TYR A CA 1
ATOM 845 C C . T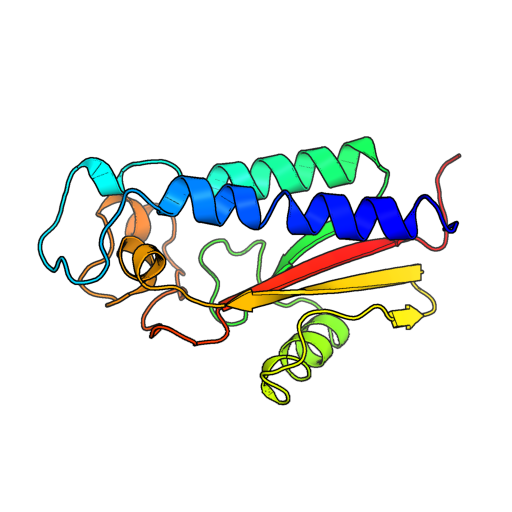YR A 1 131 ? -19.320 -10.556 -20.327 1.00 20.53 131 TYR A C 1
ATOM 846 O O . TYR A 1 131 ? -19.888 -9.512 -20.677 1.00 18.77 131 TYR A O 1
ATOM 855 N N . PHE A 1 132 ? -19.754 -11.347 -19.345 1.00 16.92 132 PHE A N 1
ATOM 856 C CA . PHE A 1 132 ? -20.936 -11.038 -18.563 1.00 14.65 132 PHE A CA 1
ATOM 857 C C . PHE A 1 132 ? -20.550 -11.064 -17.093 1.00 14.72 132 PHE A C 1
ATOM 858 O O . PHE A 1 132 ? -19.805 -11.928 -16.667 1.00 16.63 132 PHE A O 1
ATOM 866 N N . ARG A 1 133 ? -21.085 -10.126 -16.329 1.00 12.61 133 ARG A N 1
ATOM 867 C CA . ARG A 1 133 ? -20.780 -10.072 -14.904 1.00 16.39 133 ARG A CA 1
ATOM 868 C C . ARG A 1 133 ? -22.073 -9.804 -14.154 1.00 16.98 133 ARG A C 1
ATOM 869 O O . ARG A 1 133 ? -22.767 -8.816 -14.411 1.00 19.88 133 ARG A O 1
ATOM 877 N N . ARG A 1 134 ? -22.417 -10.698 -13.236 1.00 18.42 134 ARG A N 1
ATOM 878 C CA . ARG A 1 134 ? -23.683 -10.563 -12.520 1.00 17.76 134 ARG A CA 1
ATOM 879 C C . ARG A 1 134 ? -23.741 -9.304 -11.648 1.00 15.80 134 ARG A C 1
ATOM 880 O O . ARG A 1 134 ? -22.723 -8.814 -11.152 1.00 18.73 134 ARG A O 1
ATOM 888 N N . ILE A 1 135 ? -24.949 -8.780 -11.494 1.00 16.69 135 ILE A N 1
ATOM 889 C CA . ILE A 1 135 ? -25.228 -7.691 -10.568 1.00 22.51 135 ILE A CA 1
ATOM 890 C C . ILE A 1 135 ? -26.225 -8.204 -9.534 1.00 24.25 135 ILE A C 1
ATOM 891 O O . ILE A 1 135 ? -27.324 -8.640 -9.886 1.00 26.48 135 ILE A O 1
ATOM 896 N N . ASP A 1 136 ? -25.852 -8.158 -8.262 1.00 21.10 136 ASP A N 1
ATOM 897 C CA . ASP A 1 136 ? -26.761 -8.597 -7.218 1.00 22.02 136 ASP A CA 1
ATOM 898 C C . ASP A 1 136 ? -27.388 -7.402 -6.507 1.00 24.77 136 ASP A C 1
ATOM 899 O O . ASP A 1 136 ? -26.911 -6.275 -6.625 1.00 27.09 136 ASP A O 1
ATOM 904 N N . VAL A 1 137 ? -28.465 -7.656 -5.778 1.00 23.69 137 VAL A N 1
ATOM 905 C CA . VAL A 1 137 ? -29.154 -6.602 -5.050 1.00 24.03 137 VAL A CA 1
ATOM 906 C C . VAL A 1 137 ? -28.603 -6.493 -3.632 1.00 23.16 137 VAL A C 1
ATOM 907 O O . VAL A 1 137 ? -28.610 -7.477 -2.903 1.00 31.97 137 VAL A O 1
ATOM 911 N N . GLN A 1 138 ? -28.107 -5.313 -3.250 1.00 27.22 138 GLN A N 1
ATOM 912 C CA . GLN A 1 138 ? -27.799 -5.016 -1.836 1.00 34.82 138 GLN A CA 1
ATOM 913 C C . GLN A 1 138 ? -28.904 -4.182 -1.187 1.00 34.45 138 GLN A C 1
ATOM 914 O O . GLN A 1 138 ? -29.817 -3.715 -1.871 1.00 29.71 138 GLN A O 1
ATOM 920 N N . ALA A 1 139 ? -28.811 -3.988 0.130 1.00 32.34 139 ALA A N 1
ATOM 921 C CA . ALA A 1 139 ? -29.832 -3.261 0.881 1.00 29.55 139 ALA A CA 1
ATOM 922 C C . ALA A 1 139 ? -30.067 -1.838 0.389 1.00 26.11 139 ALA A C 1
ATOM 923 O O . ALA A 1 139 ? -31.207 -1.387 0.329 1.00 31.75 139 ALA A O 1
ATOM 925 N N . SER A 1 140 ? -28.992 -1.137 0.046 1.00 27.54 140 SER A N 1
ATOM 926 C CA . SER A 1 140 ? -29.097 0.248 -0.394 1.00 31.74 140 SER A CA 1
ATOM 927 C C . SER A 1 140 ? -30.003 0.357 -1.618 1.00 29.00 140 SER A C 1
ATOM 928 O O . SER A 1 140 ? -30.824 1.272 -1.727 1.00 35.76 140 SER A O 1
ATOM 931 N N . CYS A 1 141 ? -29.871 -0.613 -2.515 1.00 31.67 141 CYS A N 1
ATOM 932 C CA . CYS A 1 141 ? -30.592 -0.609 -3.786 1.00 29.80 141 CYS A CA 1
ATOM 933 C C . CYS A 1 141 ? -32.099 -0.556 -3.581 1.00 30.95 141 CYS A C 1
ATOM 934 O O . CYS A 1 141 ? -32.836 0.025 -4.390 1.00 37.00 141 CYS A O 1
ATOM 937 N N . LEU A 1 142 ? -32.549 -1.132 -2.472 1.00 28.98 142 LEU A N 1
ATOM 938 C CA . LEU A 1 142 ? -33.970 -1.200 -2.175 1.00 28.35 142 LEU A CA 1
ATOM 939 C C . LEU A 1 142 ? -34.593 0.184 -2.005 1.00 30.60 142 LEU A C 1
ATOM 940 O O . LEU A 1 142 ? -35.818 0.313 -1.996 1.00 29.42 142 LEU A O 1
ATOM 945 N N . ALA A 1 143 ? -33.759 1.215 -1.865 1.00 32.45 143 ALA A N 1
ATOM 946 C CA . ALA A 1 143 ? -34.271 2.582 -1.832 1.00 31.60 143 ALA A CA 1
ATOM 947 C C . ALA A 1 143 ? -35.048 2.928 -3.103 1.00 34.97 143 ALA A C 1
ATOM 948 O O . ALA A 1 143 ? -36.002 3.704 -3.052 1.00 34.78 143 ALA A O 1
ATOM 950 N N . CYS A 1 144 ? -34.654 2.348 -4.238 1.00 28.73 144 CYS A N 1
ATOM 951 C CA . CYS A 1 144 ? -35.272 2.717 -5.524 1.00 33.53 144 CYS A CA 1
ATOM 952 C C . CYS A 1 144 ? -35.734 1.511 -6.338 1.00 31.26 144 CYS A C 1
ATOM 953 O O . CYS A 1 144 ? -36.463 1.657 -7.322 1.00 33.84 144 CYS A O 1
ATOM 956 N N . HIS A 1 145 ? -35.293 0.327 -5.929 1.00 29.69 145 HIS A N 1
ATOM 957 C CA . HIS A 1 145 ? -35.674 -0.916 -6.584 1.00 24.17 145 HIS A CA 1
ATOM 958 C C . HIS A 1 145 ? -36.373 -1.862 -5.605 1.00 32.35 145 HIS A C 1
ATOM 959 O O . HIS A 1 145 ? -36.528 -3.054 -5.883 1.00 32.47 145 HIS A O 1
ATOM 966 N N . GLY A 1 146 ? -36.770 -1.330 -4.451 1.00 35.71 146 GLY A N 1
ATOM 967 C CA . GLY A 1 146 ? -37.480 -2.105 -3.451 1.00 35.37 146 GLY A CA 1
ATOM 968 C C . GLY A 1 146 ? -38.970 -2.146 -3.736 1.00 42.36 146 GLY A C 1
ATOM 969 O O . GLY A 1 146 ? -39.384 -2.437 -4.859 1.00 36.44 146 GLY A O 1
ATOM 970 N N . ALA A 1 147 ? -39.779 -1.846 -2.722 1.00 42.09 147 ALA A N 1
ATOM 971 C CA . ALA A 1 147 ? -41.231 -1.891 -2.874 1.00 43.63 147 ALA A CA 1
ATOM 972 C C . ALA A 1 147 ? -41.699 -0.962 -3.985 1.00 45.32 147 ALA A C 1
ATOM 973 O O . ALA A 1 147 ? -41.221 0.169 -4.103 1.00 45.88 147 ALA A O 1
ATOM 975 N N . LYS A 1 148 ? -42.629 -1.456 -4.799 1.00 47.21 148 LYS A N 1
ATOM 976 C CA . LYS A 1 148 ? -43.146 -0.702 -5.935 1.00 50.08 148 LYS A CA 1
ATOM 977 C C . LYS A 1 148 ? -43.756 0.605 -5.467 1.00 55.61 148 LYS A C 1
ATOM 978 O O . LYS A 1 148 ? -43.584 1.646 -6.095 1.00 55.64 148 LYS A O 1
ATOM 984 N N . ASN A 1 149 ? -44.458 0.536 -4.342 1.00 62.37 149 ASN A N 1
ATOM 985 C CA . ASN A 1 149 ? -45.148 1.689 -3.782 1.00 66.02 149 ASN A CA 1
ATOM 986 C C . ASN A 1 149 ? -44.209 2.707 -3.134 1.00 63.96 149 ASN A C 1
ATOM 987 O O . ASN A 1 149 ? -44.626 3.816 -2.800 1.00 60.73 149 ASN A O 1
ATOM 992 N N . ARG A 1 150 ? -42.943 2.332 -2.962 1.00 60.14 150 ARG A N 1
ATOM 993 C CA . ARG A 1 150 ? -41.983 3.207 -2.296 1.00 59.03 150 ARG A CA 1
ATOM 994 C C . ARG A 1 150 ? -40.913 3.774 -3.227 1.00 58.37 150 ARG A C 1
ATOM 995 O O . ARG A 1 150 ? -39.855 4.214 -2.776 1.00 60.10 150 ARG A O 1
ATOM 1003 N N . ARG A 1 151 ? -41.197 3.772 -4.524 1.00 56.05 151 ARG A N 1
ATOM 1004 C CA . ARG A 1 151 ? -40.282 4.344 -5.503 1.00 51.78 151 ARG A CA 1
ATOM 1005 C C . ARG A 1 151 ? -40.338 5.867 -5.470 1.00 56.48 151 ARG A C 1
ATOM 1006 O O . ARG A 1 151 ? -41.424 6.453 -5.425 1.00 57.32 151 ARG A O 1
ATOM 1014 N N . PRO A 1 152 ? -39.163 6.515 -5.490 1.00 56.76 152 PRO A N 1
ATOM 1015 C CA . PRO A 1 152 ? -39.051 7.980 -5.512 1.00 65.38 152 PRO A CA 1
ATOM 1016 C C . PRO A 1 152 ? -39.861 8.598 -6.656 1.00 74.81 152 PRO A C 1
ATOM 1017 O O . PRO A 1 152 ? -39.943 8.006 -7.734 1.00 76.23 152 PRO A O 1
ATOM 1021 N N . ALA A 1 153 ? -40.437 9.77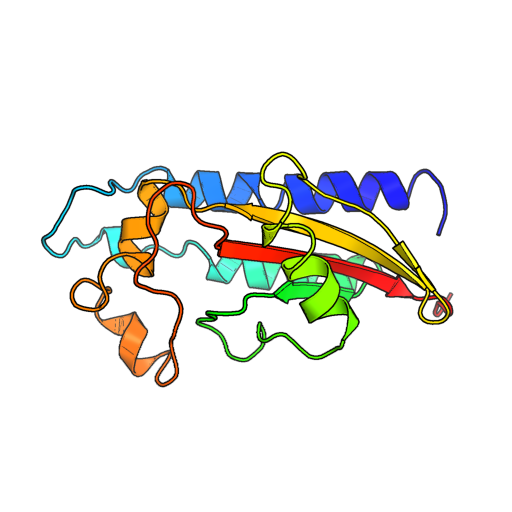4 -6.408 1.00 77.20 153 ALA A N 1
ATOM 1022 C CA . ALA A 1 153 ? -41.428 10.395 -7.294 1.00 77.04 153 ALA A CA 1
ATOM 1023 C C . ALA A 1 153 ? -41.098 10.388 -8.793 1.00 75.16 153 ALA A C 1
ATOM 1024 O O . ALA A 1 153 ? -41.901 9.919 -9.605 1.00 75.63 153 ALA A O 1
ATOM 1026 N N . PHE A 1 154 ? -39.925 10.903 -9.152 1.00 70.98 154 PHE A N 1
ATOM 1027 C CA . PHE A 1 154 ? -39.572 11.087 -10.562 1.00 66.22 154 PHE A CA 1
ATOM 1028 C C . PHE A 1 154 ? -39.460 9.785 -11.352 1.00 64.66 154 PHE A C 1
ATOM 1029 O O . PHE A 1 154 ? -39.578 9.798 -12.578 1.00 62.83 154 PHE A O 1
ATOM 1037 N N . ILE A 1 155 ? -39.230 8.673 -10.656 1.00 63.04 155 ILE A N 1
ATOM 1038 C CA . ILE A 1 155 ? -39.027 7.380 -11.313 1.00 60.05 155 ILE A CA 1
ATOM 1039 C C . ILE A 1 155 ? -40.174 6.997 -12.252 1.00 58.97 155 ILE A C 1
ATOM 1040 O O . ILE A 1 155 ? -39.948 6.689 -13.424 1.00 59.30 155 ILE A O 1
ATOM 1045 N N . GLN A 1 156 ? -41.399 7.032 -11.737 1.00 57.73 156 GLN A N 1
ATOM 1046 C CA . GLN A 1 156 ? -42.553 6.531 -12.479 1.00 57.17 156 GLN A CA 1
ATOM 1047 C C . GLN A 1 156 ? -42.820 7.272 -13.792 1.00 55.70 156 GLN A C 1
ATOM 1048 O O . GLN A 1 156 ? -43.106 6.645 -14.813 1.00 57.89 156 GLN A O 1
ATOM 1054 N N . GLU A 1 157 ? -42.719 8.598 -13.770 1.00 47.07 157 GLU A N 1
ATOM 1055 C CA . GLU A 1 157 ? -43.013 9.391 -14.960 1.00 53.88 157 GLU A CA 1
ATOM 1056 C C . GLU A 1 157 ? -41.834 9.461 -15.927 1.00 52.33 157 GLU A C 1
ATOM 1057 O O . GLU A 1 157 ? -42.010 9.748 -17.113 1.00 49.11 157 GLU A O 1
ATOM 1063 N N . LYS A 1 158 ? -40.636 9.192 -15.418 1.00 51.00 158 LYS A N 1
ATOM 1064 C CA . LYS A 1 158 ? -39.451 9.148 -16.264 1.00 52.96 158 LYS A CA 1
ATOM 1065 C C . LYS A 1 158 ? -39.341 7.759 -16.883 1.00 53.34 158 LYS A C 1
ATOM 1066 O O . LYS A 1 158 ? -38.771 7.587 -17.965 1.00 49.92 158 LYS A O 1
ATOM 1072 N N . TYR A 1 159 ? -39.912 6.773 -16.191 1.00 54.46 159 TYR A N 1
ATOM 1073 C CA . TYR A 1 159 ? -39.865 5.381 -16.628 1.00 49.83 159 TYR A CA 1
ATOM 1074 C C . TYR A 1 159 ? -41.235 4.715 -16.511 1.00 51.55 159 TYR A C 1
ATOM 1075 O O . TYR A 1 159 ? -41.469 3.931 -15.593 1.00 49.44 159 TYR A O 1
ATOM 1084 N N . PRO A 1 160 ? -42.147 5.024 -17.448 1.00 51.91 160 PRO A N 1
ATOM 1085 C CA . PRO A 1 160 ? -43.530 4.529 -17.407 1.00 52.57 160 PRO A CA 1
ATOM 1086 C C . PRO A 1 160 ? -43.642 3.004 -17.465 1.00 50.37 160 PRO A C 1
ATOM 1087 O O . PRO A 1 160 ? -44.594 2.447 -16.914 1.00 55.22 160 PRO A O 1
ATOM 1091 N N . SER A 1 161 ? -42.689 2.345 -18.118 1.00 50.06 161 SER A N 1
ATOM 1092 C CA . SER A 1 161 ? -42.709 0.887 -18.247 1.00 52.07 161 SER A CA 1
ATOM 1093 C C . SER A 1 161 ? -41.748 0.195 -17.284 1.00 48.54 161 SER A C 1
ATOM 1094 O O . SER A 1 161 ? -41.282 -0.915 -17.555 1.00 49.10 161 SER A O 1
ATOM 1097 N N . ASP A 1 162 ? -41.461 0.849 -16.164 1.00 43.55 162 ASP A N 1
ATOM 1098 C CA . ASP A 1 162 ? -40.520 0.321 -15.181 1.00 40.76 162 ASP A CA 1
ATOM 1099 C C . ASP A 1 162 ? -40.944 -1.052 -14.660 1.00 42.03 162 ASP A C 1
ATOM 1100 O O . ASP A 1 162 ? -42.130 -1.300 -14.442 1.00 42.61 162 ASP A O 1
ATOM 1105 N N . ARG A 1 163 ? -39.969 -1.941 -14.477 1.00 40.15 163 ARG A N 1
ATOM 1106 C CA . ARG A 1 163 ? -40.203 -3.248 -13.865 1.00 42.24 163 ARG A CA 1
ATOM 1107 C C . ARG A 1 163 ? -39.151 -3.523 -12.792 1.00 39.94 163 ARG A C 1
ATOM 1108 O O . ARG A 1 163 ? -39.185 -4.551 -12.119 1.00 41.25 163 ARG A O 1
ATOM 1116 N N . ALA A 1 164 ? -38.217 -2.590 -12.629 1.00 36.16 164 ALA A N 1
ATOM 1117 C CA . ALA A 1 164 ? -37.087 -2.791 -11.723 1.00 32.66 164 ALA A CA 1
ATOM 1118 C C . ALA A 1 164 ? -37.428 -2.539 -10.254 1.00 32.58 164 ALA A C 1
ATOM 1119 O O . ALA A 1 164 ? -36.793 -1.712 -9.589 1.00 37.86 164 ALA A O 1
ATOM 1121 N N . TYR A 1 165 ? -38.422 -3.262 -9.746 1.00 29.62 165 TYR A N 1
ATOM 1122 C CA . TYR A 1 165 ? -38.811 -3.158 -8.340 1.00 35.00 165 TYR A CA 1
ATOM 1123 C C . TYR A 1 165 ? -39.161 -4.524 -7.785 1.00 39.29 165 TYR A C 1
ATOM 1124 O O . TYR A 1 165 ? -39.198 -5.513 -8.520 1.00 36.57 165 TYR A O 1
ATOM 1133 N N . GLY A 1 166 ? -39.421 -4.570 -6.484 1.00 40.92 166 GLY A N 1
ATOM 1134 C CA . GLY A 1 166 ? -39.821 -5.800 -5.825 1.00 42.64 166 GLY A CA 1
ATOM 1135 C C . GLY A 1 166 ? -38.670 -6.743 -5.536 1.00 42.50 166 GLY A C 1
ATOM 1136 O O . GLY A 1 166 ? -38.883 -7.924 -5.280 1.00 45.03 166 GLY A O 1
ATOM 1137 N N . PHE A 1 167 ? -37.446 -6.229 -5.578 1.00 37.25 167 PHE A N 1
ATOM 1138 C CA . PHE A 1 167 ? -36.276 -7.041 -5.250 1.00 32.26 167 PHE A CA 1
ATOM 1139 C C . PHE A 1 167 ? -36.087 -7.212 -3.744 1.00 40.49 167 PHE A C 1
ATOM 1140 O O . PHE A 1 167 ? -36.576 -6.409 -2.951 1.00 42.48 167 PHE A O 1
ATOM 1148 N N . ARG A 1 168 ? -35.365 -8.262 -3.363 1.00 38.12 168 ARG A N 1
ATOM 1149 C CA . ARG A 1 168 ? -34.918 -8.441 -1.986 1.00 41.08 168 ARG A CA 1
ATOM 1150 C C . ARG A 1 168 ? -33.401 -8.539 -1.981 1.00 38.41 168 ARG A C 1
ATOM 1151 O O . ARG A 1 168 ? -32.797 -8.814 -3.015 1.00 34.68 168 ARG A O 1
ATOM 1159 N N . VAL A 1 169 ? -32.789 -8.305 -0.825 1.00 32.73 169 VAL A N 1
ATOM 1160 C CA . VAL A 1 169 ? -31.341 -8.406 -0.694 1.00 31.77 169 VAL A CA 1
ATOM 1161 C C . VAL A 1 169 ? -30.883 -9.805 -1.076 1.00 39.55 169 VAL A C 1
ATOM 1162 O O . VAL A 1 169 ? -31.345 -10.793 -0.505 1.00 41.27 169 VAL A O 1
ATOM 1166 N N . GLY A 1 170 ? -29.987 -9.880 -2.055 1.00 36.72 170 GLY A N 1
ATOM 1167 C CA . GLY A 1 170 ? -29.456 -11.149 -2.520 1.00 39.09 170 GLY A CA 1
ATOM 1168 C C . GLY A 1 170 ? -30.014 -11.593 -3.856 1.00 37.22 170 GLY A C 1
ATOM 1169 O O . GLY A 1 170 ? -29.502 -12.532 -4.461 1.00 36.25 170 GLY A O 1
ATOM 1170 N N . ASP A 1 171 ? -31.071 -10.930 -4.317 1.00 35.10 171 ASP A N 1
ATOM 1171 C CA . ASP A 1 171 ? -31.653 -11.238 -5.626 1.00 30.92 171 ASP A CA 1
ATOM 1172 C C . ASP A 1 171 ? -30.676 -10.984 -6.771 1.00 25.47 171 ASP A C 1
ATOM 1173 O O . ASP A 1 171 ? -29.779 -10.155 -6.659 1.00 28.00 171 ASP A O 1
ATOM 1178 N N . LEU A 1 172 ? -30.877 -11.677 -7.887 1.00 26.36 172 LEU A N 1
ATOM 1179 C CA . LEU A 1 172 ? -30.169 -11.334 -9.117 1.00 28.56 172 LEU A CA 1
ATOM 1180 C C . LEU A 1 172 ? -30.826 -10.117 -9.765 1.00 26.70 172 LEU A C 1
ATOM 1181 O O . LEU A 1 172 ? -31.982 -10.180 -10.190 1.00 33.17 172 LEU A O 1
ATOM 1186 N N . ARG A 1 173 ? -30.086 -9.012 -9.838 1.00 23.89 173 ARG A N 1
ATOM 1187 C CA . ARG A 1 173 ? -30.605 -7.756 -10.373 1.00 23.54 173 ARG A CA 1
ATOM 1188 C C . ARG A 1 173 ? -30.575 -7.717 -11.903 1.00 26.26 173 ARG A C 1
ATOM 1189 O O . ARG A 1 173 ? -31.489 -7.194 -12.545 1.00 22.55 173 ARG A O 1
ATOM 1197 N N . GLY A 1 174 ? -29.509 -8.273 -12.464 1.00 24.54 174 GLY A N 1
ATOM 1198 C CA . GLY A 1 174 ? -29.235 -8.217 -13.888 1.00 24.83 174 GLY A CA 1
ATOM 1199 C C . GLY A 1 174 ? -27.759 -8.505 -14.074 1.00 23.09 174 GLY A C 1
ATOM 1200 O O . GLY A 1 174 ? -27.143 -9.192 -13.250 1.00 20.61 174 GLY A O 1
ATOM 1201 N N . MET A 1 175 ? -27.174 -7.970 -15.138 1.00 21.20 175 MET A N 1
ATOM 1202 C CA . MET A 1 175 ? -25.774 -8.236 -15.448 1.00 18.43 175 MET A CA 1
ATOM 1203 C C . MET A 1 175 ? -25.185 -7.121 -16.284 1.00 19.55 175 MET A C 1
ATOM 1204 O O . MET A 1 175 ? -25.931 -6.341 -16.894 1.00 17.52 175 MET A O 1
ATOM 1209 N N . TYR A 1 176 ? -23.854 -7.017 -16.289 1.00 17.68 176 TYR A N 1
ATOM 1210 C CA . TYR A 1 176 ? -23.165 -6.225 -17.313 1.00 15.29 176 TYR A CA 1
ATOM 1211 C C . TYR A 1 176 ? -22.848 -7.154 -18.476 1.00 17.77 176 TYR A C 1
ATOM 1212 O O . TYR A 1 176 ? -22.554 -8.330 -18.260 1.00 20.07 176 TYR A O 1
ATOM 1221 N N . ALA A 1 177 ? -22.906 -6.630 -19.699 1.00 17.77 177 ALA A N 1
ATOM 1222 C CA . ALA A 1 177 ? -22.585 -7.405 -20.906 1.00 16.48 177 ALA A CA 1
ATOM 1223 C C . ALA A 1 177 ? -21.634 -6.611 -21.791 1.00 18.84 177 ALA A C 1
ATOM 1224 O O . ALA A 1 177 ? -21.925 -5.473 -22.171 1.00 19.02 177 ALA A O 1
ATOM 1226 N N . VAL A 1 178 ? -20.484 -7.193 -22.097 1.00 16.91 178 VAL A N 1
ATOM 1227 C CA . VAL A 1 178 ? -19.521 -6.550 -22.981 1.00 17.38 178 VAL A CA 1
ATOM 1228 C C . VAL A 1 178 ? -19.220 -7.439 -24.176 1.00 24.06 178 VAL A C 1
ATOM 1229 O O . VAL A 1 178 ? -19.094 -8.652 -24.028 1.00 20.96 178 VAL A O 1
ATOM 1233 N N . THR A 1 179 ? -19.108 -6.840 -25.358 1.00 22.41 179 THR A N 1
ATOM 1234 C CA . THR A 1 179 ? -18.671 -7.582 -26.529 1.00 21.68 179 THR A CA 1
ATOM 1235 C C . THR A 1 179 ? -17.430 -6.947 -27.148 1.00 20.11 179 THR A C 1
ATOM 1236 O O . THR A 1 179 ? -17.404 -5.746 -27.426 1.00 22.73 179 THR A O 1
ATOM 1240 N N . ILE A 1 180 ? -16.396 -7.760 -27.350 1.00 21.96 180 ILE A N 1
ATOM 1241 C CA . ILE A 1 180 ? -15.278 -7.366 -28.194 1.00 20.71 180 ILE A CA 1
ATOM 1242 C C . ILE A 1 180 ? -15.529 -7.966 -29.578 1.00 23.95 180 ILE A C 1
ATOM 1243 O O . ILE A 1 180 ? -15.330 -9.161 -29.787 1.00 22.02 180 ILE A O 1
ATOM 1248 N N . PRO A 1 181 ? -15.987 -7.139 -30.518 1.00 22.52 181 PRO A N 1
ATOM 1249 C CA . PRO A 1 181 ? -16.434 -7.639 -31.826 1.00 27.31 181 PRO A CA 1
ATOM 1250 C C . PRO A 1 181 ? -15.354 -8.416 -32.579 1.00 23.05 181 PRO A C 1
ATOM 1251 O O . PRO A 1 181 ? -14.178 -8.108 -32.443 1.00 23.39 181 PRO A O 1
ATOM 1255 N N . GLN A 1 182 ? -15.767 -9.426 -33.337 1.00 27.34 182 GLN A N 1
ATOM 1256 C CA . GLN A 1 182 ? -14.870 -10.208 -34.181 1.00 26.37 182 GLN A CA 1
ATOM 1257 C C . GLN A 1 182 ? -14.153 -9.323 -35.213 1.00 30.17 182 GLN A C 1
ATOM 1258 O O . GLN A 1 182 ? -12.946 -9.439 -35.405 1.00 31.51 182 GLN A O 1
ATOM 1264 N N . ILE A 1 183 ? -14.903 -8.447 -35.880 1.00 27.96 183 ILE A N 1
ATOM 1265 C CA . ILE A 1 183 ? -14.319 -7.481 -36.808 1.00 30.17 183 ILE A CA 1
ATOM 1266 C C . ILE A 1 183 ? -14.174 -6.090 -36.189 1.00 30.13 183 ILE A C 1
ATOM 1267 O O . ILE A 1 183 ? -15.167 -5.491 -35.777 1.00 32.11 183 ILE A O 1
ATOM 1272 N N . GLN A 1 184 ? -12.940 -5.593 -36.114 1.00 46.47 184 GLN A N 1
ATOM 1273 C CA . GLN A 1 184 ? -12.652 -4.247 -35.611 1.00 53.33 184 GLN A CA 1
ATOM 1274 C C . GLN A 1 184 ? -12.676 -3.249 -36.753 1.00 62.84 184 GLN A C 1
ATOM 1275 O O . GLN A 1 184 ? -13.003 -3.602 -37.885 1.00 72.92 184 GLN A O 1
ATOM 1281 N N . GLN A 1 185 ? -12.301 -2.006 -36.467 1.00 66.19 185 GLN A N 1
ATOM 1282 C CA . GLN A 1 185 ? -12.210 -0.992 -37.517 1.00 72.82 185 GLN A CA 1
ATOM 1283 C C . GLN A 1 185 ? -10.761 -0.654 -37.869 1.00 70.92 185 GLN A C 1
ATOM 1284 O O . GLN A 1 185 ? -10.468 -0.240 -38.991 1.00 75.98 185 GLN A O 1
ATOM 1290 N N . ALA A 1 186 ? -9.858 -0.840 -36.911 1.00 69.34 186 ALA A N 1
ATOM 1291 C CA . ALA A 1 186 ? -8.435 -0.596 -37.142 1.00 73.57 186 ALA A CA 1
ATOM 1292 C C . ALA A 1 186 ? -7.570 -1.620 -36.412 1.00 70.30 186 ALA A C 1
ATOM 1293 O O . ALA A 1 186 ? -8.071 -2.633 -35.924 1.00 69.28 186 ALA A O 1
#

Radius of gyration: 16.17 Å; Cα contacts (8 Å, |Δi|>4): 237; chains: 1; bounding box: 41×35×43 Å

Foldseek 3Di:
DDPVVVVVVVVLVVVLQVQLCVQLVVAAQPDQDDDPSLVGDRCVVSQVVQVVVCVVPVKRKAWAFCQAQDPRRHDDDPVQVVQLVVCVVDVPDAKDWDQDQFAIKIKGWDFDARSNCCAAEAPVNHDDVSCVVRVPGRRHNDDGSHTRTIMMMGDGPDGDD

Nearest PDB structures (foldseek):
  5b82-assembly1_A  TM=1.006E+00  e=2.016E-35  Thermosynechococcus vestitus BP-1
  5ere-assembly1_A  TM=4.115E-01  e=5.667E-01  Desulfohalobium retbaense DSM 5692
  8opp-assembly1_A  TM=2.468E-01  e=4.971E-01  Homo sapiens
  6cet-assembly1_N  TM=4.481E-01  e=5.245E+00  Homo sapiens
  6mrs-assembly1_A  TM=2.916E-01  e=6.382E+00  synthetic construct

InterPro domains:
  IPR021796 Tll0287-like domain [PF11845] (28-181)